Protein AF-A0A261FNG8-F1 (afdb_monomer_lite)

Sequence (73 aa):
MDVSIIRKPTDWPFEIPEITAEAIDDLIAAMERGERWIGRYLDDLDGATREMDNLDQETLVRNYYLREEWARD

Structure (mmCIF, N/CA/C/O backbone):
data_AF-A0A261FNG8-F1
#
_entry.id   AF-A0A261FNG8-F1
#
loop_
_atom_site.group_PDB
_atom_site.id
_atom_site.type_symbol
_atom_site.label_atom_id
_atom_site.label_alt_id
_atom_site.label_comp_id
_atom_site.label_asym_id
_atom_site.label_entity_id
_atom_site.label_seq_id
_atom_site.pdbx_PDB_ins_code
_atom_site.Cartn_x
_atom_site.Cartn_y
_atom_site.Cartn_z
_atom_site.occupancy
_atom_site.B_iso_or_equiv
_atom_site.auth_seq_id
_atom_site.auth_comp_id
_atom_site.auth_asym_id
_atom_site.auth_atom_id
_atom_site.pdbx_PDB_model_num
ATOM 1 N N . MET A 1 1 ? -8.939 -0.117 12.242 1.00 74.44 1 MET A N 1
ATOM 2 C CA . MET A 1 1 ? -9.158 0.560 10.948 1.00 74.44 1 MET A CA 1
ATOM 3 C C . MET A 1 1 ? -9.854 -0.433 10.038 1.00 74.44 1 MET A C 1
ATOM 5 O O . MET A 1 1 ? -9.598 -1.618 10.210 1.00 74.44 1 MET A O 1
ATOM 9 N N . ASP A 1 2 ? -10.752 -0.004 9.151 1.00 82.38 2 ASP A N 1
ATOM 10 C CA . ASP A 1 2 ? -11.306 -0.936 8.166 1.00 82.38 2 ASP A CA 1
ATOM 11 C C . ASP A 1 2 ? -10.265 -1.156 7.064 1.00 82.38 2 ASP A C 1
ATOM 13 O O . ASP A 1 2 ? -9.977 -0.250 6.289 1.00 82.38 2 ASP A O 1
ATOM 17 N N . VAL A 1 3 ? -9.629 -2.327 7.069 1.00 87.25 3 VAL A N 1
ATOM 18 C CA . VAL A 1 3 ? -8.607 -2.697 6.077 1.00 87.25 3 VAL A CA 1
ATOM 19 C C . VAL A 1 3 ? -9.210 -3.409 4.866 1.00 87.25 3 VAL A C 1
ATOM 21 O O . VAL A 1 3 ? -8.486 -3.751 3.939 1.00 87.25 3 VAL A O 1
ATOM 24 N N . SER A 1 4 ? -10.531 -3.631 4.845 1.00 88.38 4 SER A N 1
ATOM 25 C CA . SER A 1 4 ? -11.199 -4.376 3.770 1.00 88.38 4 SER A CA 1
ATOM 26 C 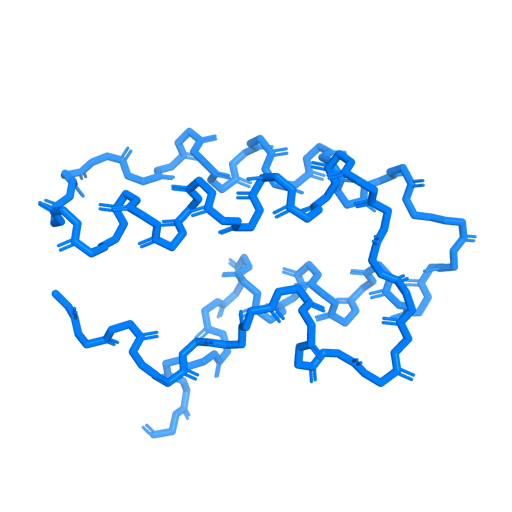C . SER A 1 4 ? -11.206 -3.626 2.434 1.00 88.38 4 SER A C 1
ATOM 28 O O . SER A 1 4 ? -11.350 -4.242 1.381 1.00 88.38 4 SER A O 1
ATOM 30 N N . ILE A 1 5 ? -10.997 -2.308 2.484 1.00 89.38 5 ILE A N 1
ATOM 31 C CA . ILE A 1 5 ? -10.846 -1.423 1.322 1.00 89.38 5 ILE A CA 1
ATOM 32 C C . ILE A 1 5 ? -9.434 -1.443 0.717 1.00 89.38 5 ILE A C 1
ATOM 34 O O . ILE A 1 5 ? -9.234 -0.943 -0.392 1.00 89.38 5 ILE A O 1
ATOM 38 N N . ILE A 1 6 ? -8.450 -1.985 1.440 1.00 94.00 6 ILE A N 1
ATOM 39 C CA . ILE A 1 6 ? -7.057 -2.030 0.999 1.00 94.00 6 ILE A CA 1
ATOM 40 C C . ILE A 1 6 ? -6.871 -3.259 0.113 1.00 94.00 6 ILE A C 1
ATOM 42 O O . ILE A 1 6 ? -7.192 -4.379 0.512 1.00 94.00 6 ILE A O 1
ATOM 46 N N . ARG A 1 7 ? -6.333 -3.050 -1.093 1.00 95.38 7 ARG A N 1
ATOM 47 C CA . ARG A 1 7 ? -5.958 -4.139 -2.002 1.00 95.38 7 ARG A CA 1
ATOM 48 C C . ARG A 1 7 ? -4.968 -5.080 -1.323 1.00 95.38 7 ARG A C 1
ATOM 50 O O . ARG A 1 7 ? -4.002 -4.636 -0.717 1.00 95.38 7 ARG A O 1
ATOM 57 N N . LYS A 1 8 ? -5.179 -6.376 -1.494 1.00 95.69 8 LYS A N 1
ATO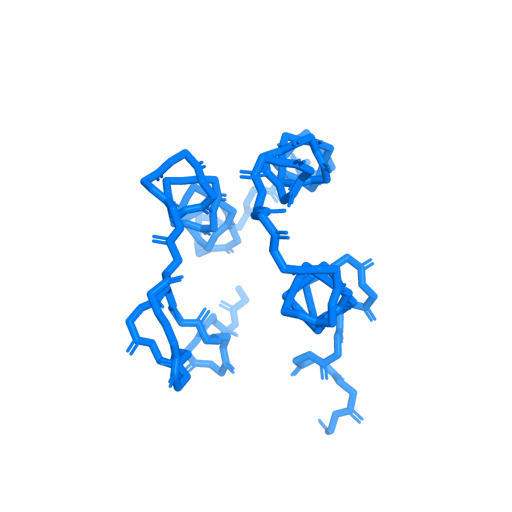M 58 C CA . LYS A 1 8 ? -4.208 -7.431 -1.198 1.00 95.69 8 LYS A CA 1
ATOM 59 C C . LYS A 1 8 ? -3.247 -7.604 -2.377 1.00 95.69 8 LYS A C 1
ATOM 61 O O . LYS A 1 8 ? -3.557 -7.143 -3.481 1.00 95.69 8 LYS A O 1
ATOM 66 N N . PRO A 1 9 ? -2.125 -8.327 -2.214 1.00 96.00 9 PRO A N 1
ATOM 67 C CA . PRO A 1 9 ? -1.233 -8.644 -3.331 1.00 96.00 9 PRO A CA 1
ATOM 68 C C . PRO A 1 9 ? -1.973 -9.288 -4.515 1.00 96.00 9 PRO A C 1
ATOM 70 O O . PRO A 1 9 ? -1.734 -8.937 -5.665 1.00 96.00 9 PRO A O 1
ATOM 73 N N . THR A 1 10 ? -2.950 -10.156 -4.234 1.00 94.94 10 THR A N 1
ATOM 74 C CA . THR A 1 10 ? -3.757 -10.852 -5.251 1.00 94.94 10 THR A CA 1
ATOM 75 C C . THR A 1 10 ? -4.774 -9.974 -5.980 1.00 94.94 10 THR A C 1
ATOM 77 O O . THR A 1 10 ? -5.324 -10.406 -6.989 1.00 94.94 10 THR A O 1
ATOM 80 N N . ASP A 1 11 ? -5.059 -8.769 -5.481 1.00 96.25 11 ASP A N 1
ATOM 81 C CA . ASP A 1 11 ? -6.036 -7.857 -6.092 1.00 96.25 11 ASP A CA 1
ATOM 82 C C . ASP A 1 11 ? -5.415 -6.984 -7.197 1.00 96.25 11 ASP A C 1
ATOM 84 O O . ASP A 1 11 ? -6.109 -6.187 -7.845 1.00 96.25 11 ASP A O 1
ATOM 88 N N . TRP A 1 12 ? -4.102 -7.089 -7.407 1.00 95.69 12 TRP A N 1
ATOM 89 C CA . TRP A 1 12 ? -3.401 -6.399 -8.482 1.00 95.69 12 TRP A CA 1
ATOM 90 C C . TRP A 1 12 ? -3.591 -7.129 -9.821 1.00 95.69 12 TRP A C 1
ATOM 92 O O . TRP A 1 12 ? -3.633 -8.356 -9.868 1.00 95.69 12 TRP A O 1
ATOM 102 N N . PRO A 1 13 ? -3.696 -6.400 -10.950 1.00 95.50 13 PRO A N 1
ATOM 103 C CA . PRO A 1 13 ? -3.871 -7.006 -12.272 1.00 95.50 13 PRO A CA 1
ATOM 104 C C . PRO A 1 13 ? -2.574 -7.616 -12.845 1.00 95.50 13 PRO A C 1
ATOM 106 O O . PRO A 1 13 ? -2.517 -7.932 -14.032 1.00 95.50 13 PRO A O 1
ATOM 109 N N . PHE A 1 14 ? -1.527 -7.737 -12.030 1.00 94.56 14 PHE A N 1
ATOM 110 C CA . PHE A 1 14 ? -0.215 -8.288 -12.359 1.00 94.56 14 PHE A CA 1
ATOM 111 C C . PHE A 1 14 ? 0.360 -9.005 -11.134 1.00 94.56 14 PHE A C 1
ATOM 113 O O . PHE A 1 14 ? -0.103 -8.799 -10.013 1.00 94.56 14 PHE A O 1
ATOM 120 N N . GLU A 1 15 ? 1.362 -9.853 -11.359 1.00 94.25 15 GLU A N 1
ATOM 121 C CA . GLU A 1 15 ? 2.042 -10.573 -10.284 1.00 94.25 15 GLU A CA 1
ATOM 122 C C . GLU A 1 15 ? 2.861 -9.605 -9.425 1.00 94.25 15 GLU A C 1
ATOM 124 O O . GLU A 1 15 ? 3.660 -8.820 -9.937 1.00 94.25 15 GLU A O 1
ATOM 129 N N . ILE A 1 16 ? 2.639 -9.663 -8.115 1.00 96.06 16 ILE A N 1
ATOM 130 C CA . ILE A 1 16 ? 3.443 -8.953 -7.127 1.00 96.06 16 ILE A CA 1
ATOM 131 C C . ILE A 1 16 ? 4.572 -9.894 -6.691 1.00 96.06 16 ILE A C 1
ATOM 133 O O . ILE A 1 16 ? 4.265 -11.016 -6.280 1.00 96.06 16 ILE A O 1
ATOM 137 N N . PRO A 1 17 ? 5.851 -9.475 -6.756 1.00 95.75 17 PRO A N 1
ATOM 138 C CA . PRO A 1 17 ? 6.962 -10.283 -6.265 1.00 95.75 17 PRO A CA 1
ATOM 139 C C . PRO A 1 17 ? 6.757 -10.696 -4.807 1.00 95.75 17 PRO A C 1
ATOM 141 O O . PRO A 1 17 ? 6.237 -9.910 -4.017 1.00 95.75 17 PRO A O 1
ATOM 144 N N . GLU A 1 18 ? 7.208 -11.898 -4.442 1.00 95.94 18 GLU A N 1
ATOM 145 C CA . GLU A 1 18 ? 6.988 -12.487 -3.110 1.00 95.94 18 GLU A CA 1
ATOM 146 C C . GLU A 1 18 ? 7.384 -11.529 -1.976 1.00 95.94 18 GLU A C 1
ATOM 148 O O . GLU A 1 18 ? 6.564 -11.241 -1.110 1.00 95.94 18 GLU A O 1
ATOM 153 N N . ILE A 1 19 ? 8.567 -10.913 -2.064 1.00 95.25 19 ILE A N 1
ATOM 154 C CA . ILE A 1 19 ? 9.047 -9.942 -1.068 1.00 95.25 19 ILE A CA 1
ATOM 155 C C . ILE A 1 19 ? 8.115 -8.730 -0.909 1.00 95.25 19 ILE A C 1
ATOM 157 O O . ILE A 1 19 ? 7.888 -8.243 0.198 1.00 95.25 19 ILE A O 1
ATOM 161 N N . THR A 1 20 ? 7.552 -8.230 -2.011 1.00 96.00 20 THR A N 1
ATOM 162 C CA . THR A 1 20 ? 6.604 -7.113 -1.996 1.00 96.00 20 THR A CA 1
ATOM 163 C C . THR A 1 20 ? 5.242 -7.570 -1.475 1.00 96.00 20 THR A C 1
ATOM 165 O O . THR A 1 20 ? 4.587 -6.826 -0.750 1.00 96.00 20 THR A O 1
ATOM 168 N N . ALA A 1 21 ? 4.816 -8.788 -1.817 1.00 97.12 21 ALA A N 1
ATOM 169 C CA . ALA A 1 21 ? 3.562 -9.366 -1.355 1.00 97.12 21 ALA A CA 1
ATOM 170 C C . ALA A 1 21 ? 3.571 -9.569 0.167 1.00 97.12 21 ALA A C 1
ATOM 172 O O . ALA A 1 21 ? 2.643 -9.121 0.837 1.00 97.12 21 ALA A O 1
ATOM 173 N N . GLU A 1 22 ? 4.649 -10.139 0.712 1.00 97.31 22 GLU A N 1
ATOM 174 C CA . GLU A 1 22 ? 4.843 -10.308 2.156 1.00 97.31 22 GLU A CA 1
ATOM 175 C C . GLU A 1 22 ? 4.820 -8.958 2.887 1.00 97.31 22 GLU A C 1
ATOM 177 O O . GLU A 1 22 ? 4.110 -8.807 3.880 1.00 97.31 22 GLU A O 1
ATOM 182 N N . ALA A 1 23 ? 5.512 -7.939 2.362 1.00 97.31 23 ALA A N 1
ATOM 183 C CA . ALA A 1 23 ? 5.516 -6.601 2.960 1.00 97.31 23 ALA A CA 1
ATOM 184 C C . ALA A 1 23 ? 4.125 -5.934 2.958 1.00 97.31 23 ALA A C 1
ATOM 186 O O . ALA A 1 23 ? 3.764 -5.237 3.911 1.00 97.31 23 ALA A O 1
ATOM 187 N N . ILE A 1 24 ? 3.327 -6.147 1.905 1.00 96.75 24 ILE A N 1
ATOM 188 C CA . ILE A 1 24 ? 1.932 -5.684 1.841 1.00 96.75 24 ILE A CA 1
ATOM 189 C C . ILE A 1 24 ? 1.085 -6.399 2.898 1.00 96.75 24 ILE A C 1
ATOM 191 O O . ILE A 1 24 ? 0.349 -5.738 3.632 1.00 96.75 24 ILE A O 1
ATOM 195 N N . ASP A 1 25 ? 1.176 -7.727 2.983 1.00 96.94 25 ASP A N 1
ATOM 196 C CA . ASP A 1 25 ? 0.394 -8.512 3.940 1.00 96.94 25 ASP A CA 1
ATOM 197 C C . ASP A 1 25 ? 0.750 -8.144 5.389 1.00 96.94 25 ASP A C 1
ATOM 199 O O . ASP A 1 25 ? -0.148 -7.968 6.218 1.00 96.94 25 ASP A O 1
ATOM 203 N N . ASP A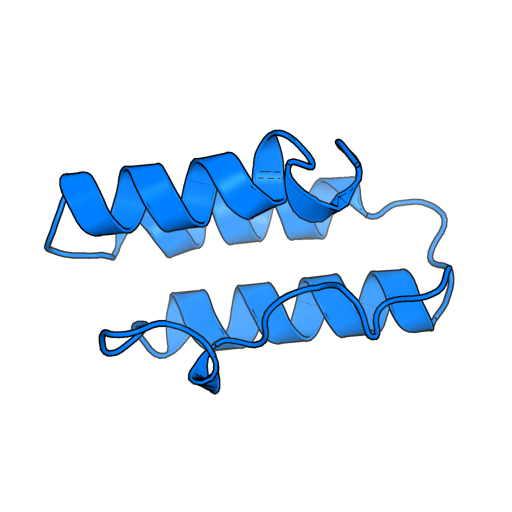 1 26 ? 2.032 -7.921 5.685 1.00 96.50 26 ASP A N 1
ATOM 204 C CA . ASP A 1 26 ? 2.498 -7.453 6.993 1.00 96.50 26 ASP A CA 1
ATOM 205 C C . ASP A 1 26 ? 1.961 -6.056 7.338 1.00 96.50 26 ASP A C 1
ATOM 207 O O . ASP A 1 26 ? 1.506 -5.824 8.465 1.00 96.50 26 ASP A O 1
ATOM 211 N N . LEU A 1 27 ? 1.955 -5.128 6.372 1.00 95.94 27 LEU A N 1
ATOM 212 C CA . LEU A 1 27 ? 1.373 -3.795 6.547 1.00 95.94 27 LEU A CA 1
ATOM 213 C C . LEU A 1 27 ? -0.129 -3.880 6.856 1.00 95.94 27 LEU A C 1
ATOM 215 O O . LEU A 1 27 ? -0.601 -3.249 7.808 1.00 95.94 27 LEU A O 1
ATOM 219 N N . ILE A 1 28 ? -0.878 -4.666 6.077 1.00 95.44 28 ILE A N 1
ATOM 220 C CA . ILE A 1 28 ? -2.322 -4.857 6.265 1.00 95.44 28 ILE A CA 1
ATOM 221 C C . ILE A 1 28 ? -2.595 -5.486 7.635 1.00 95.44 28 ILE A C 1
ATOM 223 O O . ILE A 1 28 ? -3.446 -4.987 8.376 1.00 95.44 28 ILE A O 1
ATOM 227 N N . ALA A 1 29 ? -1.842 -6.520 8.017 1.00 95.31 29 ALA A N 1
ATOM 228 C CA . ALA A 1 29 ? -1.967 -7.164 9.319 1.00 95.31 29 ALA A CA 1
ATOM 229 C C . ALA A 1 29 ? -1.676 -6.187 10.472 1.00 95.31 29 ALA A C 1
ATOM 231 O O . ALA A 1 29 ? -2.397 -6.171 11.472 1.00 95.31 29 ALA A O 1
ATOM 232 N N . ALA A 1 30 ? -0.660 -5.329 10.344 1.00 95.06 30 ALA A N 1
ATOM 233 C CA . ALA A 1 30 ? -0.356 -4.306 11.343 1.00 95.06 30 ALA A CA 1
ATOM 234 C C . ALA A 1 30 ? -1.489 -3.271 11.483 1.00 95.06 30 ALA A C 1
ATOM 236 O O . ALA A 1 30 ? -1.871 -2.910 12.604 1.00 95.06 30 ALA A O 1
ATOM 237 N N . MET A 1 31 ? -2.070 -2.827 10.364 1.00 92.75 31 MET A N 1
ATOM 238 C CA . MET A 1 31 ? -3.230 -1.927 10.352 1.00 92.75 31 MET A CA 1
ATOM 239 C C . MET A 1 31 ? -4.481 -2.582 10.957 1.00 92.75 31 MET A C 1
ATOM 241 O O . MET A 1 31 ? -5.213 -1.932 11.712 1.00 92.75 31 MET A O 1
ATOM 245 N N . GLU A 1 32 ? -4.713 -3.867 10.676 1.00 93.94 32 GLU A N 1
ATOM 246 C CA . GLU A 1 32 ? -5.823 -4.652 11.228 1.00 93.94 32 GLU A CA 1
ATOM 247 C C . GLU A 1 32 ? -5.697 -4.799 12.750 1.00 93.94 32 GLU A C 1
ATOM 249 O O . GLU A 1 32 ? -6.656 -4.556 13.486 1.00 93.94 32 GLU A O 1
ATOM 254 N N . ARG A 1 33 ? -4.481 -5.084 13.238 1.00 93.81 33 ARG A N 1
ATOM 255 C CA . ARG A 1 33 ? -4.147 -5.107 14.672 1.00 93.81 33 ARG A CA 1
ATOM 256 C C . ARG A 1 33 ? -4.258 -3.732 15.343 1.00 93.81 33 ARG A C 1
ATOM 258 O O . ARG A 1 33 ? -4.226 -3.657 16.572 1.00 93.81 33 ARG A O 1
ATOM 265 N N . GLY A 1 34 ? -4.385 -2.652 14.569 1.00 91.12 34 GLY A N 1
ATOM 266 C CA . GLY A 1 34 ? -4.420 -1.283 15.079 1.00 91.12 34 GLY A CA 1
ATOM 267 C C . GLY A 1 34 ? -3.086 -0.855 15.685 1.00 91.12 34 GLY A C 1
ATOM 268 O O . GLY A 1 34 ? -3.065 -0.129 16.683 1.00 91.12 34 GLY A O 1
ATOM 269 N N . GLU A 1 35 ? -1.971 -1.336 15.129 1.00 93.00 35 GLU A N 1
ATOM 270 C CA . GLU A 1 35 ? -0.645 -0.976 15.615 1.00 93.00 35 GLU A CA 1
ATOM 271 C C . GLU A 1 35 ? -0.415 0.532 15.540 1.00 93.00 35 GLU A C 1
ATOM 273 O O . GLU A 1 35 ? -0.687 1.196 14.543 1.00 93.00 35 GLU A O 1
ATOM 278 N N . ARG A 1 36 ? 0.136 1.088 16.623 1.00 86.50 36 ARG A N 1
ATOM 279 C CA . ARG A 1 36 ? 0.376 2.532 16.736 1.00 86.50 36 ARG A CA 1
ATOM 280 C C . ARG A 1 36 ? 1.469 3.033 15.784 1.00 86.50 36 ARG A C 1
ATOM 282 O O . ARG A 1 36 ? 1.497 4.219 15.474 1.00 86.50 36 ARG A O 1
ATOM 289 N N . TRP A 1 37 ? 2.381 2.155 15.368 1.00 87.38 37 TRP A N 1
ATOM 290 C CA . TRP A 1 37 ? 3.582 2.502 14.611 1.00 87.38 37 TRP A CA 1
ATOM 291 C C . TRP A 1 37 ? 3.676 1.680 13.328 1.00 87.38 37 TRP A C 1
ATOM 293 O O . TRP A 1 37 ? 4.468 0.748 13.235 1.00 87.38 37 TRP A O 1
ATOM 303 N N . ILE A 1 38 ? 2.890 2.065 12.323 1.00 92.12 38 ILE A N 1
ATOM 304 C CA . ILE A 1 38 ? 2.934 1.426 11.000 1.00 92.12 38 ILE A CA 1
ATOM 305 C C . ILE A 1 38 ? 4.116 1.887 10.130 1.00 92.12 38 ILE A C 1
ATOM 307 O O . ILE A 1 38 ? 4.401 1.268 9.114 1.00 92.12 38 ILE A O 1
ATOM 311 N N . GLY A 1 39 ? 4.830 2.947 10.535 1.00 92.38 39 GLY A N 1
ATOM 312 C CA . GLY A 1 39 ? 5.904 3.561 9.742 1.00 92.38 39 GLY A CA 1
ATOM 313 C C . GLY A 1 39 ? 7.008 2.589 9.324 1.00 92.38 39 GLY A C 1
ATOM 314 O O . GLY A 1 39 ? 7.462 2.648 8.192 1.00 92.38 39 GLY A O 1
ATOM 315 N N . ARG A 1 40 ? 7.360 1.628 10.188 1.00 94.75 40 ARG A N 1
ATOM 316 C CA . ARG A 1 40 ? 8.316 0.570 9.837 1.00 94.75 40 ARG A CA 1
ATOM 317 C C . ARG A 1 40 ? 7.835 -0.269 8.650 1.00 94.75 40 ARG A C 1
ATOM 319 O O . ARG A 1 40 ? 8.612 -0.518 7.745 1.00 94.75 40 ARG A O 1
ATOM 326 N N . TYR A 1 41 ? 6.570 -0.685 8.651 1.00 95.56 41 TYR A N 1
ATOM 327 C CA . TYR A 1 41 ? 6.008 -1.499 7.571 1.00 95.56 41 TYR A CA 1
ATOM 328 C C . TYR A 1 41 ? 5.901 -0.701 6.264 1.00 95.56 41 TYR A C 1
ATOM 330 O O . TYR A 1 41 ? 6.058 -1.264 5.187 1.00 95.56 41 TYR A O 1
ATOM 338 N N . LEU A 1 42 ? 5.686 0.618 6.349 1.00 94.62 42 LEU A N 1
ATOM 339 C CA . LEU A 1 42 ? 5.740 1.509 5.186 1.00 94.62 42 LEU A CA 1
ATOM 340 C C . LEU A 1 42 ? 7.166 1.631 4.623 1.00 94.62 42 LEU A C 1
ATOM 342 O O . LEU A 1 42 ? 7.330 1.579 3.409 1.00 94.62 42 LEU A O 1
ATOM 346 N N . ASP A 1 43 ? 8.186 1.751 5.477 1.00 95.50 43 ASP A N 1
ATOM 347 C CA . ASP A 1 43 ? 9.593 1.770 5.049 1.00 95.50 43 ASP A CA 1
ATOM 348 C C . ASP A 1 43 ? 10.023 0.418 4.448 1.00 95.50 43 ASP A C 1
ATOM 350 O O . ASP A 1 43 ? 10.678 0.381 3.404 1.00 95.50 43 ASP A O 1
ATOM 354 N N . ASP A 1 44 ? 9.617 -0.692 5.072 1.00 95.81 44 ASP A N 1
ATOM 355 C CA . ASP A 1 44 ? 9.886 -2.049 4.583 1.00 95.81 44 ASP A CA 1
ATOM 356 C C . ASP A 1 44 ? 9.217 -2.265 3.207 1.00 95.81 44 ASP A C 1
ATOM 358 O O . ASP A 1 44 ? 9.855 -2.761 2.276 1.00 95.81 44 ASP A O 1
ATOM 362 N N . LEU A 1 45 ? 7.975 -1.795 3.026 1.00 96.56 45 LEU A N 1
ATOM 363 C CA . LEU A 1 45 ? 7.271 -1.819 1.740 1.00 96.56 45 LEU A CA 1
ATOM 364 C C . LEU A 1 45 ? 7.916 -0.899 0.683 1.00 96.56 45 LEU A C 1
ATOM 366 O O . LEU A 1 45 ? 8.003 -1.273 -0.490 1.00 96.56 45 LEU A O 1
ATOM 370 N N . ASP A 1 46 ? 8.401 0.288 1.066 1.00 96.31 46 ASP A N 1
ATOM 371 C CA . ASP A 1 46 ? 9.154 1.181 0.168 1.00 96.31 46 ASP A CA 1
ATOM 372 C C . ASP A 1 46 ? 10.433 0.518 -0.352 1.00 96.31 46 ASP A C 1
ATOM 374 O O . ASP A 1 46 ? 10.802 0.705 -1.510 1.00 96.31 46 ASP A O 1
ATOM 378 N N . GLY A 1 47 ? 11.104 -0.267 0.492 1.00 95.69 47 GLY A N 1
ATOM 379 C CA . GLY A 1 47 ? 12.241 -1.088 0.091 1.00 95.69 47 GLY A CA 1
ATOM 380 C C . GLY A 1 47 ? 11.825 -2.236 -0.826 1.00 95.69 47 GLY A C 1
ATOM 381 O O . GLY A 1 47 ? 12.389 -2.385 -1.906 1.00 95.69 47 GLY A O 1
ATOM 382 N N . ALA A 1 48 ? 10.813 -3.009 -0.427 1.00 95.56 48 ALA A N 1
ATOM 383 C CA . ALA A 1 48 ? 10.377 -4.205 -1.144 1.00 95.56 48 ALA A CA 1
ATOM 384 C C . ALA A 1 48 ? 9.809 -3.908 -2.540 1.00 95.56 48 ALA A C 1
ATOM 386 O O . ALA A 1 48 ? 9.974 -4.711 -3.453 1.00 95.56 48 ALA A O 1
ATOM 387 N N . THR A 1 49 ? 9.155 -2.760 -2.735 1.00 94.75 49 THR A N 1
ATOM 388 C CA . THR A 1 49 ? 8.658 -2.349 -4.062 1.00 94.75 49 THR A CA 1
ATOM 389 C C . THR A 1 49 ? 9.785 -2.099 -5.067 1.00 94.75 49 THR A C 1
ATOM 391 O O . THR A 1 49 ? 9.573 -2.293 -6.258 1.00 94.75 49 THR A O 1
ATOM 394 N N . ARG A 1 50 ? 11.004 -1.762 -4.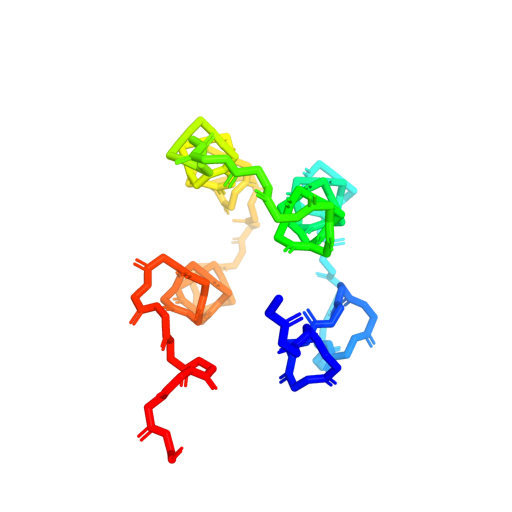624 1.00 92.69 50 ARG A N 1
ATOM 395 C CA . ARG A 1 50 ? 12.156 -1.538 -5.524 1.00 92.69 50 ARG A CA 1
ATOM 396 C C . ARG A 1 50 ? 12.699 -2.815 -6.164 1.00 92.69 50 ARG A C 1
ATOM 398 O O . ARG A 1 50 ? 13.473 -2.722 -7.109 1.00 92.69 50 ARG A O 1
ATOM 405 N N . GLU A 1 51 ? 12.299 -3.981 -5.662 1.00 90.19 51 GLU A N 1
ATOM 406 C CA . GLU A 1 51 ? 12.621 -5.281 -6.261 1.00 90.19 51 GLU A CA 1
ATOM 407 C C . GLU A 1 51 ? 11.663 -5.634 -7.416 1.00 90.19 51 GLU A C 1
ATOM 409 O O . GLU A 1 51 ? 11.806 -6.679 -8.046 1.00 90.19 51 GLU A O 1
ATOM 414 N N . MET A 1 52 ? 10.669 -4.785 -7.706 1.00 94.19 52 MET A N 1
ATOM 415 C CA . MET A 1 52 ? 9.789 -4.957 -8.858 1.00 94.19 52 MET A CA 1
ATOM 416 C C . MET A 1 52 ? 10.505 -4.551 -10.153 1.00 94.19 52 MET A C 1
ATOM 418 O O . MET A 1 52 ? 10.962 -3.422 -10.301 1.00 94.19 52 MET A O 1
ATOM 422 N N . ASP A 1 53 ? 10.522 -5.445 -11.144 1.00 92.12 53 ASP A N 1
ATOM 423 C CA . ASP A 1 53 ? 11.215 -5.208 -12.422 1.00 92.12 53 ASP A CA 1
ATOM 424 C C . ASP A 1 53 ? 10.564 -4.120 -13.297 1.00 92.12 53 ASP A C 1
ATOM 426 O O . ASP A 1 53 ? 11.198 -3.547 -14.188 1.00 92.12 53 ASP A O 1
ATOM 430 N N . ASN A 1 54 ? 9.271 -3.853 -13.095 1.00 95.44 54 ASN A N 1
ATOM 431 C CA . ASN A 1 54 ? 8.503 -2.910 -13.898 1.00 95.44 54 ASN A CA 1
ATOM 432 C C . ASN A 1 54 ? 8.240 -1.619 -13.115 1.00 95.44 54 ASN A C 1
ATOM 434 O O . ASN A 1 54 ? 7.418 -1.597 -12.203 1.00 95.44 54 ASN A O 1
ATOM 438 N N . LEU A 1 55 ? 8.879 -0.526 -13.539 1.00 94.50 55 LEU A N 1
ATOM 439 C CA . LEU A 1 55 ? 8.804 0.779 -12.875 1.00 94.50 55 LEU A CA 1
ATOM 440 C C . LEU A 1 55 ? 7.386 1.375 -12.832 1.00 94.50 55 LEU A C 1
ATOM 442 O O . LEU A 1 55 ? 7.035 2.059 -11.868 1.00 94.50 55 LEU A O 1
ATOM 446 N N . ASP A 1 56 ? 6.559 1.130 -13.852 1.00 96.25 56 ASP A N 1
ATOM 447 C CA . ASP A 1 56 ? 5.172 1.603 -13.854 1.00 96.25 56 ASP A CA 1
ATOM 448 C C . ASP A 1 56 ? 4.355 0.845 -12.799 1.00 96.25 56 ASP A C 1
ATOM 450 O O . ASP A 1 56 ? 3.587 1.449 -12.049 1.00 96.25 56 ASP A O 1
ATOM 454 N N . GLN A 1 57 ? 4.561 -0.473 -12.694 1.00 96.44 57 GLN A N 1
ATOM 455 C CA . GLN A 1 57 ? 3.928 -1.310 -11.671 1.00 96.44 57 GLN A CA 1
ATOM 456 C C . GLN A 1 57 ? 4.429 -0.960 -10.267 1.00 96.44 57 GLN A C 1
ATOM 458 O O . GLN A 1 57 ? 3.601 -0.777 -9.375 1.00 96.44 57 GLN A O 1
ATOM 463 N N . GLU A 1 58 ? 5.745 -0.788 -10.085 1.00 96.88 58 GLU A N 1
ATOM 464 C CA . GLU A 1 58 ? 6.345 -0.284 -8.843 1.00 96.88 58 GLU A CA 1
ATOM 465 C C . GLU A 1 58 ? 5.658 1.014 -8.429 1.00 96.88 58 GLU A C 1
ATOM 467 O O . GLU A 1 58 ? 5.134 1.121 -7.324 1.00 96.88 58 GLU A O 1
ATOM 472 N N . THR A 1 59 ? 5.622 1.999 -9.328 1.00 95.75 59 THR A N 1
ATOM 473 C CA . THR A 1 59 ? 5.081 3.327 -9.032 1.00 95.75 59 THR A CA 1
ATOM 474 C C . THR A 1 59 ? 3.611 3.253 -8.624 1.00 95.75 59 THR A C 1
ATOM 476 O O . THR A 1 59 ? 3.201 3.951 -7.695 1.00 95.75 59 THR A O 1
ATOM 479 N N . LEU A 1 60 ? 2.817 2.407 -9.286 1.00 96.00 60 LEU A N 1
ATOM 480 C CA . LEU A 1 60 ? 1.409 2.191 -8.949 1.00 96.00 60 LEU A CA 1
ATOM 481 C C . LEU A 1 60 ? 1.240 1.578 -7.554 1.00 96.00 60 LEU A C 1
ATOM 483 O O . LEU A 1 60 ? 0.505 2.132 -6.738 1.00 96.00 60 LEU A O 1
ATOM 487 N N . VAL A 1 61 ? 1.932 0.471 -7.267 1.00 95.81 61 VAL A N 1
ATOM 488 C CA . VAL A 1 61 ? 1.871 -0.221 -5.966 1.00 95.81 61 VAL A CA 1
ATOM 489 C C . VAL A 1 61 ? 2.345 0.710 -4.856 1.00 95.81 61 VAL A C 1
ATOM 491 O O . VAL A 1 61 ? 1.640 0.944 -3.875 1.00 95.81 61 VAL A O 1
ATOM 494 N N . ARG A 1 62 ? 3.518 1.311 -5.043 1.00 95.12 62 ARG A N 1
ATOM 495 C CA . ARG A 1 62 ? 4.157 2.199 -4.076 1.00 95.12 62 ARG A CA 1
ATOM 496 C C . ARG A 1 62 ? 3.294 3.414 -3.755 1.00 95.12 62 ARG A C 1
ATOM 498 O O . ARG A 1 62 ? 3.095 3.718 -2.582 1.00 95.12 62 ARG A O 1
ATOM 505 N N . ASN A 1 63 ? 2.749 4.099 -4.763 1.00 94.88 63 ASN A N 1
ATOM 506 C CA . ASN A 1 63 ? 1.879 5.252 -4.519 1.00 94.88 63 ASN A CA 1
ATOM 507 C C . ASN A 1 63 ? 0.596 4.848 -3.794 1.00 94.88 63 ASN A C 1
ATOM 509 O O . ASN A 1 63 ? 0.210 5.538 -2.851 1.00 94.88 63 ASN A O 1
ATOM 513 N N . TYR A 1 64 ? -0.011 3.722 -4.178 1.00 96.06 64 TYR A N 1
ATOM 514 C CA . TYR A 1 64 ? -1.255 3.262 -3.574 1.00 96.06 64 TYR A CA 1
ATOM 515 C C . TYR A 1 64 ? -1.141 3.119 -2.048 1.00 96.06 64 TYR A C 1
ATOM 517 O O . TYR A 1 64 ? -1.983 3.650 -1.319 1.00 96.06 64 TYR A O 1
ATOM 525 N N . TYR A 1 65 ? -0.075 2.476 -1.557 1.00 94.56 65 TYR A N 1
ATOM 526 C CA . TYR A 1 65 ? 0.135 2.286 -0.117 1.00 94.56 65 TYR A CA 1
ATOM 527 C C . TYR A 1 65 ? 0.798 3.489 0.564 1.00 94.56 65 TYR A C 1
ATOM 529 O O . TYR A 1 65 ? 0.268 3.985 1.556 1.00 94.56 65 TYR A O 1
ATOM 537 N N . LEU A 1 66 ? 1.925 3.995 0.044 1.00 94.06 66 LEU A N 1
ATOM 538 C CA . LEU A 1 66 ? 2.730 5.017 0.737 1.00 94.06 66 LEU A CA 1
ATOM 539 C C . LEU A 1 66 ? 2.103 6.411 0.715 1.00 94.06 66 LEU A C 1
ATOM 541 O O . LEU A 1 66 ? 2.452 7.259 1.535 1.00 94.06 66 LEU A O 1
ATOM 545 N N . ARG A 1 67 ? 1.198 6.674 -0.232 1.00 93.31 67 ARG A N 1
ATOM 546 C CA . ARG A 1 67 ? 0.423 7.922 -0.281 1.00 93.31 67 ARG A CA 1
ATOM 547 C C . ARG A 1 67 ? -1.013 7.739 0.1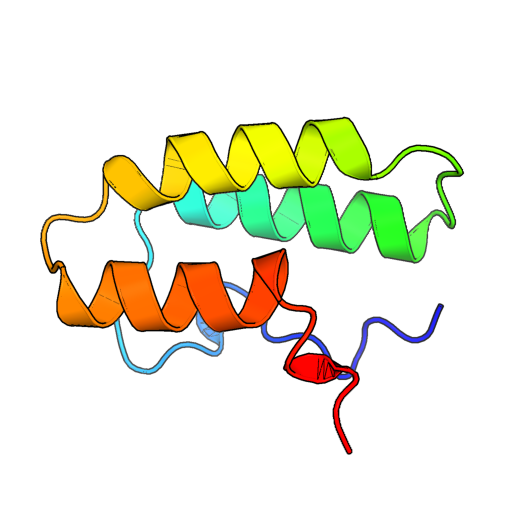81 1.00 93.31 67 ARG A C 1
ATOM 549 O O . ARG A 1 67 ? -1.811 8.653 -0.054 1.00 93.31 67 ARG A O 1
ATOM 556 N N . GLU A 1 68 ? -1.315 6.587 0.777 1.00 90.38 68 GLU A N 1
ATOM 557 C CA . GLU A 1 68 ? -2.616 6.243 1.346 1.00 90.38 68 GLU A CA 1
ATOM 558 C C . GLU A 1 68 ? -3.764 6.494 0.354 1.00 90.38 68 GLU A C 1
ATOM 560 O O . GLU A 1 68 ? -4.801 7.052 0.699 1.00 90.38 68 GLU A O 1
ATOM 565 N N . GLU A 1 69 ? -3.580 6.131 -0.923 1.00 92.12 69 GLU A N 1
ATOM 566 C CA . GLU A 1 69 ? -4.593 6.393 -1.959 1.00 92.12 69 GLU A CA 1
ATOM 567 C C . GLU A 1 69 ? -5.869 5.581 -1.736 1.00 92.12 69 GLU A C 1
ATOM 569 O O . GLU A 1 69 ? -6.943 6.009 -2.145 1.00 92.12 69 GLU A O 1
ATOM 574 N N . TRP A 1 70 ? -5.774 4.465 -1.013 1.00 86.19 70 TRP A N 1
ATOM 575 C CA . TRP A 1 70 ? -6.927 3.716 -0.513 1.00 86.19 70 TRP A CA 1
ATOM 576 C C . TRP A 1 70 ? -7.829 4.534 0.429 1.00 86.19 70 TRP A C 1
ATOM 578 O O . TRP A 1 70 ? -8.998 4.199 0.571 1.00 86.19 70 TRP A O 1
ATOM 588 N N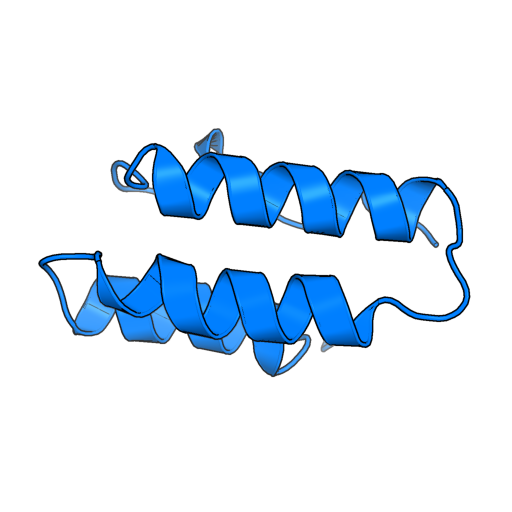 . ALA A 1 71 ? -7.314 5.598 1.056 1.00 84.25 71 ALA A N 1
ATOM 589 C CA . ALA A 1 71 ? -8.055 6.478 1.964 1.00 84.25 71 ALA A CA 1
ATOM 590 C C . ALA A 1 71 ? -8.583 7.752 1.285 1.00 84.25 71 ALA A C 1
ATOM 592 O O . ALA A 1 71 ? -9.154 8.612 1.956 1.00 84.25 71 ALA A O 1
ATOM 593 N N . ARG A 1 72 ? -8.315 7.940 -0.015 1.00 81.12 72 ARG A N 1
ATOM 594 C CA . ARG A 1 72 ? -8.609 9.189 -0.735 1.00 81.12 72 ARG A CA 1
ATOM 595 C C . ARG A 1 72 ? -10.044 9.301 -1.275 1.00 81.12 72 ARG A C 1
ATOM 597 O O . ARG A 1 72 ? -10.303 10.256 -2.005 1.00 81.12 72 ARG A O 1
ATOM 604 N N . ASP A 1 73 ? -10.948 8.400 -0.896 1.00 58.66 73 ASP A N 1
ATOM 605 C CA . ASP A 1 73 ? -12.361 8.389 -1.318 1.00 58.66 73 ASP A CA 1
ATOM 606 C C . ASP A 1 73 ? -13.323 8.595 -0.134 1.00 58.66 73 ASP A C 1
ATOM 608 O O . ASP A 1 73 ? -13.186 7.868 0.879 1.00 58.66 73 ASP A O 1
#

pLDDT: mean 93.04, std 5.78, range [58.66, 97.31]

Secondary structure (DSSP, 8-state):
---TTSPPGGGSSSPPPHHHHHHHHHHHHHHHTT-S--HHHHHHHHHHHTT-S-HHHHHHHHHHHHTTGGG--

Foldseek 3Di:
DPLVLPDQQVNDPDHQPPQLNVLRVVLSVCVVVVPPDSVVSLVSNLVSLVPDPDPVVSVVSNCCPNVVVSPVD

Radius of gyration: 11.39 Å; chains: 1; bounding box: 25×22×31 Å

Organism: NCBI:txid1603886